Protein AF-A0A0M2PE61-F1 (afdb_monomer_lite)

Radius of gyration: 37.59 Å; chains: 1; bounding box: 84×55×97 Å

Structure (mmCIF, N/CA/C/O backbone):
data_AF-A0A0M2PE61-F1
#
_entry.id   AF-A0A0M2PE61-F1
#
loop_
_atom_site.group_PDB
_atom_site.id
_atom_site.type_symbol
_atom_site.label_atom_id
_atom_site.label_alt_id
_atom_site.label_comp_id
_atom_site.label_asym_id
_atom_site.label_entity_id
_atom_site.label_seq_id
_atom_site.pdbx_PDB_ins_code
_atom_site.Cartn_x
_atom_site.Cartn_y
_atom_site.Cartn_z
_atom_site.occupancy
_atom_site.B_iso_or_equiv
_atom_site.auth_seq_id
_atom_site.auth_comp_id
_atom_site.auth_asym_id
_atom_site.auth_atom_id
_atom_site.pdbx_PDB_model_num
ATOM 1 N N . MET A 1 1 ? 25.894 -7.696 -49.484 1.00 53.09 1 MET A N 1
ATOM 2 C CA . MET A 1 1 ? 24.430 -7.849 -49.301 1.00 53.09 1 MET A CA 1
ATOM 3 C C . MET A 1 1 ? 23.982 -7.692 -47.848 1.00 53.09 1 MET A C 1
ATOM 5 O O . MET A 1 1 ? 23.068 -6.912 -47.626 1.00 53.09 1 MET A O 1
ATOM 9 N N . GLN A 1 2 ? 24.636 -8.320 -46.862 1.00 60.94 2 GLN A N 1
ATOM 10 C CA . GLN A 1 2 ? 24.183 -8.300 -45.456 1.00 60.94 2 GLN A CA 1
ATOM 11 C C . GLN A 1 2 ? 24.098 -6.905 -44.803 1.00 60.94 2 GLN A C 1
ATOM 13 O O . GLN A 1 2 ? 23.136 -6.637 -44.098 1.00 60.94 2 GLN A O 1
ATOM 18 N N . HIS A 1 3 ? 25.015 -5.977 -45.105 1.00 62.09 3 HIS A N 1
ATOM 19 C CA . HIS A 1 3 ? 24.976 -4.620 -44.531 1.00 62.09 3 HIS A CA 1
ATOM 20 C C . HIS A 1 3 ? 23.803 -3.767 -45.053 1.00 62.09 3 HIS A C 1
ATOM 22 O O . HIS A 1 3 ? 23.249 -2.953 -44.322 1.00 62.09 3 HIS A O 1
ATOM 28 N N . LYS A 1 4 ? 23.398 -3.978 -46.317 1.00 73.69 4 LYS A N 1
ATOM 29 C CA . LYS A 1 4 ? 22.226 -3.311 -46.911 1.00 73.69 4 LYS A CA 1
ATOM 30 C C . LYS A 1 4 ? 20.923 -3.900 -46.362 1.00 73.69 4 LYS A C 1
ATOM 32 O O . LYS A 1 4 ? 19.981 -3.160 -46.124 1.00 73.69 4 LYS A O 1
ATOM 37 N N . GLN A 1 5 ? 20.893 -5.212 -46.117 1.00 73.56 5 GLN A N 1
ATOM 38 C CA . GLN A 1 5 ? 19.740 -5.882 -45.512 1.00 73.56 5 GLN A CA 1
ATOM 39 C C . GLN A 1 5 ? 19.568 -5.536 -44.028 1.00 73.56 5 GLN A C 1
ATOM 41 O O . GLN A 1 5 ? 18.452 -5.256 -43.615 1.00 73.56 5 GLN A O 1
ATOM 46 N N . ALA A 1 6 ? 20.651 -5.451 -43.250 1.00 75.75 6 ALA A N 1
ATOM 47 C CA . ALA A 1 6 ? 20.590 -5.003 -41.856 1.00 75.75 6 ALA A CA 1
ATOM 48 C C . ALA A 1 6 ? 20.096 -3.550 -41.733 1.00 75.75 6 ALA A C 1
ATOM 50 O O . ALA A 1 6 ? 19.288 -3.244 -40.863 1.00 75.75 6 ALA A O 1
ATOM 51 N N . LEU A 1 7 ? 20.522 -2.672 -42.648 1.00 80.56 7 LEU A N 1
ATOM 52 C CA . LEU A 1 7 ? 20.075 -1.278 -42.686 1.00 80.56 7 LEU A CA 1
ATOM 53 C C . LEU A 1 7 ? 18.590 -1.169 -43.068 1.00 80.56 7 LEU A C 1
ATOM 55 O O . LEU A 1 7 ? 17.857 -0.412 -42.442 1.00 80.56 7 LEU A O 1
ATOM 59 N N . LEU A 1 8 ? 18.125 -1.977 -44.027 1.00 84.81 8 LEU A N 1
ATOM 60 C CA . LEU A 1 8 ? 16.705 -2.058 -44.381 1.00 84.81 8 LEU A CA 1
ATOM 61 C C . LEU A 1 8 ? 15.842 -2.591 -43.229 1.00 84.81 8 LEU A C 1
ATOM 63 O O . LEU A 1 8 ? 14.789 -2.025 -42.960 1.00 84.81 8 LEU A O 1
ATOM 67 N N . VAL A 1 9 ? 16.289 -3.630 -42.519 1.00 85.19 9 VAL A N 1
ATOM 68 C CA . VAL A 1 9 ? 15.569 -4.175 -41.352 1.00 85.19 9 VAL A CA 1
ATOM 69 C C . VAL A 1 9 ? 15.530 -3.159 -40.207 1.00 85.19 9 VAL A C 1
ATOM 71 O O . VAL A 1 9 ? 14.482 -2.973 -39.596 1.00 85.19 9 VAL A O 1
ATOM 74 N N . SER A 1 10 ? 16.634 -2.449 -39.958 1.00 84.31 10 SER A N 1
ATOM 75 C CA . SER A 1 10 ? 16.693 -1.383 -38.952 1.00 84.31 10 SER A CA 1
ATOM 76 C C . SER A 1 10 ? 15.771 -0.210 -39.291 1.00 84.31 10 SER A C 1
ATOM 78 O O . SER A 1 10 ? 15.126 0.330 -38.397 1.00 84.31 10 SER A O 1
ATOM 80 N N . LEU A 1 11 ? 15.689 0.177 -40.567 1.00 89.12 11 LEU A N 1
ATOM 81 C CA . LEU A 1 11 ? 14.778 1.223 -41.031 1.00 89.12 11 LEU A CA 1
ATOM 82 C C . LEU A 1 11 ? 13.315 0.798 -40.842 1.00 89.12 11 LEU A C 1
ATOM 84 O O . LEU A 1 11 ? 12.499 1.580 -40.365 1.00 89.12 11 LEU A O 1
ATOM 88 N N . LEU A 1 12 ? 12.996 -0.456 -41.163 1.00 90.69 12 LEU A N 1
ATOM 89 C CA . LEU A 1 12 ? 11.645 -1.001 -41.039 1.00 90.69 12 LEU A CA 1
ATOM 90 C C . LEU A 1 12 ? 11.207 -1.083 -39.565 1.00 90.69 12 LEU A C 1
ATOM 92 O O . LEU A 1 12 ? 10.093 -0.682 -39.235 1.00 90.69 12 LEU A O 1
ATOM 96 N N . LEU A 1 13 ? 12.105 -1.493 -38.662 1.00 87.44 13 LEU A N 1
ATOM 97 C CA . LEU A 1 13 ? 11.871 -1.466 -37.212 1.00 87.44 13 LEU A CA 1
ATOM 98 C C . LEU A 1 13 ? 11.623 -0.049 -36.683 1.00 87.44 13 LEU A C 1
ATOM 100 O O . LEU A 1 13 ? 10.711 0.153 -35.886 1.00 87.44 13 LEU A O 1
ATOM 104 N N . LEU A 1 14 ? 12.390 0.939 -37.150 1.00 88.94 14 LEU A N 1
ATOM 105 C CA . LEU A 1 14 ? 12.234 2.331 -36.724 1.00 88.94 14 LEU A CA 1
ATOM 106 C C . LEU A 1 14 ? 10.892 2.924 -37.179 1.00 88.94 14 LEU A C 1
ATOM 108 O O . LEU A 1 14 ? 10.263 3.664 -36.426 1.00 88.94 14 LEU A O 1
ATOM 112 N N . ILE A 1 15 ? 10.412 2.543 -38.365 1.00 90.00 15 ILE A N 1
ATOM 113 C CA . ILE A 1 15 ? 9.089 2.939 -38.871 1.00 90.00 15 ILE A CA 1
ATOM 114 C C . ILE A 1 15 ? 7.966 2.318 -38.027 1.00 90.00 15 ILE A C 1
ATOM 116 O O . ILE A 1 15 ? 7.016 3.016 -37.678 1.00 90.00 15 ILE A O 1
ATOM 120 N N . ILE A 1 16 ? 8.079 1.039 -37.651 1.00 87.44 16 ILE A N 1
ATOM 121 C CA . ILE A 1 16 ? 7.083 0.357 -36.804 1.00 87.44 16 ILE A CA 1
ATOM 122 C C . ILE A 1 16 ? 7.022 0.991 -35.407 1.00 87.44 16 ILE A C 1
ATOM 124 O O . ILE A 1 16 ? 5.936 1.254 -34.892 1.00 87.44 16 ILE A O 1
ATOM 128 N N . ILE A 1 17 ? 8.178 1.275 -34.804 1.00 85.38 17 ILE A N 1
ATOM 129 C CA . ILE A 1 17 ? 8.256 1.929 -33.491 1.00 85.38 17 ILE A CA 1
ATOM 130 C C . ILE A 1 17 ? 7.690 3.353 -33.569 1.00 85.38 17 ILE A C 1
ATOM 132 O O . ILE A 1 17 ? 6.911 3.749 -32.704 1.00 85.38 17 ILE A O 1
ATOM 136 N N . GLY A 1 18 ? 8.016 4.100 -34.628 1.00 85.81 18 GLY A N 1
ATOM 137 C CA . GLY A 1 18 ? 7.452 5.427 -34.873 1.00 85.81 18 GLY A CA 1
ATOM 138 C C . GLY A 1 18 ? 5.929 5.400 -35.024 1.00 85.81 18 GLY A C 1
ATOM 139 O O . GLY A 1 18 ? 5.245 6.239 -34.447 1.00 85.81 18 GLY A O 1
ATOM 140 N N . TYR A 1 19 ? 5.384 4.403 -35.726 1.00 84.12 19 TYR A N 1
ATOM 141 C CA . TYR A 1 19 ? 3.937 4.229 -35.873 1.00 84.12 19 TYR A CA 1
ATOM 142 C C . TYR A 1 19 ? 3.246 3.954 -34.531 1.00 84.12 19 TYR A C 1
ATOM 144 O O . TYR A 1 19 ? 2.229 4.574 -34.228 1.00 84.12 19 TYR A O 1
ATOM 152 N N . HIS A 1 20 ? 3.821 3.089 -33.689 1.00 77.38 20 HIS A N 1
ATOM 153 C CA . HIS A 1 20 ? 3.281 2.831 -32.351 1.00 77.38 20 HIS A CA 1
ATOM 154 C C . HIS A 1 20 ? 3.343 4.052 -31.430 1.00 77.38 20 HIS A C 1
ATOM 156 O O . HIS A 1 20 ? 2.430 4.244 -30.632 1.00 77.38 20 HIS A O 1
ATOM 162 N N . LEU A 1 21 ? 4.372 4.893 -31.560 1.00 74.50 21 LEU A N 1
ATOM 163 C CA . LEU A 1 21 ? 4.496 6.115 -30.766 1.00 74.50 21 LEU A CA 1
ATOM 164 C C . LEU A 1 21 ? 3.513 7.212 -31.212 1.00 74.50 21 LEU A C 1
ATOM 166 O O . LEU A 1 21 ? 3.057 7.991 -30.383 1.00 74.50 21 LEU A O 1
ATOM 170 N N . LEU A 1 22 ? 3.148 7.256 -32.499 1.00 73.06 22 LEU A N 1
ATOM 171 C CA . LEU A 1 22 ? 2.110 8.164 -33.006 1.00 73.06 22 LEU A CA 1
ATOM 172 C C . LEU A 1 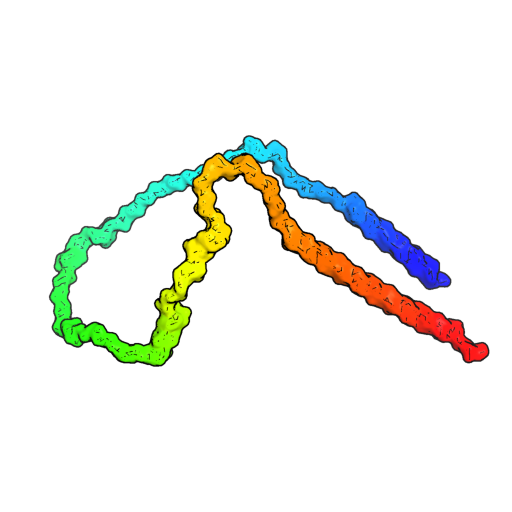22 ? 0.680 7.672 -32.726 1.00 7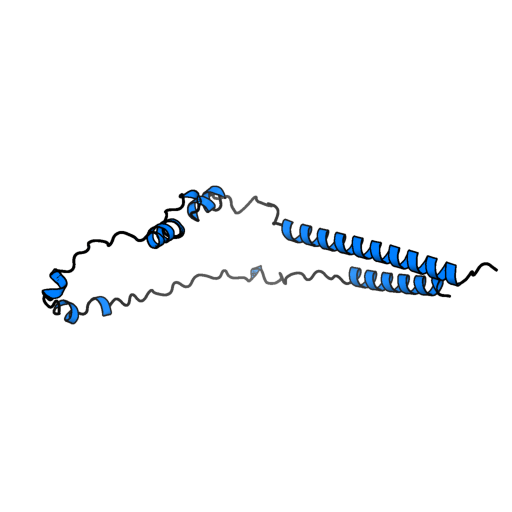3.06 22 LEU A C 1
ATOM 174 O O . LEU A 1 22 ? -0.243 8.479 -32.721 1.00 73.06 22 LEU A O 1
ATOM 178 N N . ALA A 1 23 ? 0.481 6.372 -32.496 1.00 69.38 23 ALA A N 1
ATOM 179 C CA . ALA A 1 23 ? -0.835 5.770 -32.263 1.00 69.38 23 ALA A CA 1
ATOM 180 C C . ALA A 1 23 ? -1.289 5.794 -30.789 1.00 69.38 23 ALA A C 1
ATOM 182 O O . ALA A 1 23 ? -2.294 5.166 -30.444 1.00 69.38 23 ALA A O 1
ATOM 183 N N . VAL A 1 24 ? -0.568 6.494 -29.908 1.00 68.00 24 VAL A N 1
ATOM 184 C CA . VAL A 1 24 ? -0.950 6.631 -28.499 1.00 68.00 24 VAL A CA 1
ATOM 185 C C . VAL A 1 24 ? -2.069 7.667 -28.391 1.00 68.00 24 VAL A C 1
ATOM 187 O O . VAL A 1 24 ? -1.828 8.849 -28.164 1.00 68.00 24 VAL A O 1
ATOM 190 N N . ASN A 1 25 ? -3.311 7.228 -28.586 1.00 74.44 25 ASN A N 1
ATOM 191 C CA . ASN A 1 25 ? -4.470 8.061 -28.290 1.00 74.44 25 ASN A CA 1
ATOM 192 C C . ASN A 1 25 ? -4.669 8.095 -26.768 1.00 74.44 25 ASN A C 1
ATOM 194 O O . ASN A 1 25 ? -4.859 7.029 -26.172 1.00 74.44 25 ASN A O 1
ATOM 198 N N . PRO A 1 26 ? -4.632 9.272 -26.120 1.00 71.56 26 PRO A N 1
ATOM 199 C CA . PRO A 1 26 ? -4.976 9.369 -24.711 1.00 71.56 26 PRO A CA 1
ATOM 200 C C . PRO A 1 26 ? -6.438 8.945 -24.530 1.00 71.56 26 PRO A C 1
ATOM 202 O O . PRO A 1 26 ? -7.352 9.527 -25.113 1.00 71.56 26 PRO A O 1
ATOM 205 N N . VAL A 1 27 ? -6.661 7.893 -23.743 1.00 71.44 27 VAL A N 1
ATOM 206 C CA . VAL A 1 27 ? -8.007 7.507 -23.316 1.00 71.44 27 VAL A CA 1
ATOM 207 C C . VAL A 1 27 ? -8.380 8.439 -22.176 1.00 71.44 27 VAL A C 1
ATOM 209 O O . VAL A 1 27 ? -7.891 8.298 -21.058 1.00 71.44 27 VAL A O 1
ATOM 212 N N . HIS A 1 28 ? -9.204 9.433 -22.481 1.00 75.25 28 HIS A N 1
ATOM 213 C CA . HIS A 1 28 ? -9.781 10.298 -21.466 1.00 75.25 28 HIS A CA 1
ATOM 214 C C . HIS A 1 28 ? -10.929 9.561 -20.772 1.00 75.25 28 HIS A C 1
ATOM 216 O O . HIS A 1 28 ? -11.685 8.832 -21.416 1.00 75.25 28 HIS A O 1
ATOM 222 N N . ALA A 1 29 ? -11.050 9.741 -19.456 1.00 69.38 29 ALA A N 1
ATOM 223 C CA . ALA A 1 29 ? -12.251 9.326 -18.746 1.00 69.38 29 ALA A CA 1
ATOM 224 C C . ALA A 1 29 ? -13.466 10.028 -19.372 1.00 69.38 29 ALA A C 1
ATOM 226 O O . ALA A 1 29 ? -13.370 11.191 -19.768 1.00 69.38 29 ALA A O 1
ATOM 227 N N . ASP A 1 30 ? -14.592 9.324 -19.477 1.00 72.25 30 ASP A N 1
ATOM 228 C CA . ASP A 1 30 ? -15.834 9.922 -19.955 1.00 72.25 30 ASP A CA 1
ATOM 229 C C . ASP A 1 30 ? -16.330 10.935 -18.916 1.00 72.25 30 ASP A C 1
ATOM 231 O O . ASP A 1 30 ? -16.918 10.579 -17.895 1.00 72.25 30 ASP A O 1
ATOM 235 N N . THR A 1 31 ? -16.020 12.210 -19.150 1.00 70.38 31 THR A N 1
ATOM 236 C CA . THR A 1 31 ? -16.375 13.315 -18.258 1.00 70.38 31 THR A CA 1
ATOM 237 C C . THR A 1 31 ? -17.759 13.888 -18.550 1.00 70.38 31 THR A C 1
ATOM 239 O O . THR A 1 31 ? -18.201 14.795 -17.847 1.00 70.38 31 THR A O 1
ATOM 242 N N . THR A 1 32 ? -18.475 13.365 -19.555 1.00 72.56 32 THR A N 1
ATOM 243 C CA . THR A 1 32 ? -19.728 13.968 -20.036 1.00 72.56 32 THR A CA 1
ATOM 244 C C . THR A 1 32 ? -20.869 13.938 -19.020 1.00 72.56 32 THR A C 1
ATOM 246 O O . THR A 1 32 ? -21.830 14.681 -19.184 1.00 72.56 32 THR A O 1
ATOM 249 N N . LYS A 1 33 ? -20.763 13.126 -17.959 1.00 72.50 33 LYS A N 1
ATOM 250 C CA . LYS A 1 33 ? -21.809 12.951 -16.935 1.00 72.50 33 LYS A CA 1
ATOM 251 C C . LYS A 1 33 ? -21.346 13.215 -15.505 1.00 72.50 33 LYS A C 1
ATOM 253 O O . LYS A 1 33 ? -22.017 12.805 -14.564 1.00 72.50 33 LYS A O 1
ATOM 258 N N . ILE A 1 34 ? -20.207 13.888 -15.317 1.00 73.25 34 ILE A N 1
ATOM 259 C CA . ILE A 1 34 ? -19.704 14.206 -13.968 1.00 73.25 34 ILE A CA 1
ATOM 260 C C . ILE A 1 34 ? -20.700 15.095 -13.208 1.00 73.25 34 ILE A C 1
ATOM 262 O O . ILE A 1 34 ? -20.884 14.918 -12.008 1.00 73.25 34 ILE A O 1
ATOM 266 N N . GLU A 1 35 ? -21.395 15.992 -13.913 1.00 76.06 35 GLU A N 1
ATOM 267 C CA . GLU A 1 35 ? -22.413 16.884 -13.338 1.00 76.06 35 GLU A CA 1
ATOM 268 C C . GLU A 1 35 ? -23.707 16.155 -12.925 1.00 76.06 35 GLU A C 1
ATOM 270 O O . GLU A 1 35 ? -24.497 16.697 -12.155 1.00 76.06 35 GLU A O 1
ATOM 275 N N . GLU A 1 36 ? -23.923 14.922 -13.397 1.00 77.19 36 GLU A N 1
ATOM 276 C CA . GLU A 1 36 ? -25.097 14.095 -13.072 1.00 77.19 36 GLU A CA 1
ATOM 277 C C . GLU A 1 36 ? -24.842 13.139 -11.891 1.00 77.19 36 GLU A C 1
ATOM 279 O O . GLU A 1 36 ? -25.743 12.404 -11.475 1.00 77.19 36 GLU A O 1
ATOM 284 N N . LEU A 1 37 ? -23.620 13.113 -11.344 1.00 75.69 37 LEU A N 1
ATOM 285 C CA . LEU A 1 37 ? -23.271 12.244 -10.223 1.00 75.69 37 LEU A CA 1
ATOM 286 C C . LEU A 1 37 ? -23.914 12.761 -8.931 1.00 75.69 37 LEU A C 1
ATOM 288 O O . LEU A 1 37 ? -23.533 13.799 -8.394 1.00 75.69 37 LEU A O 1
ATOM 292 N N . VAL A 1 38 ? -24.873 12.004 -8.401 1.00 80.50 38 VAL A N 1
ATOM 293 C CA . VAL A 1 38 ? -25.452 12.260 -7.078 1.00 80.50 38 VAL A CA 1
ATOM 294 C C . VAL A 1 38 ? -24.570 11.587 -6.017 1.00 80.50 38 VAL A C 1
ATOM 296 O O . VAL A 1 38 ? -24.209 10.419 -6.195 1.00 80.50 38 VAL A O 1
ATOM 299 N N . PRO A 1 39 ? -24.206 12.282 -4.920 1.00 80.56 39 PRO A N 1
ATOM 300 C CA . PRO A 1 39 ? -23.488 11.675 -3.806 1.00 80.56 39 PRO A CA 1
ATOM 301 C C . PRO A 1 39 ? -24.193 10.415 -3.296 1.00 80.56 39 PRO A C 1
ATOM 303 O O . PRO A 1 39 ? -25.419 10.352 -3.224 1.00 80.56 39 PRO A O 1
ATOM 306 N N . ASN A 1 40 ? -23.413 9.398 -2.931 1.00 80.38 40 ASN A N 1
ATOM 307 C CA . ASN A 1 40 ? -23.961 8.205 -2.300 1.00 80.38 40 ASN A CA 1
ATOM 308 C C . ASN A 1 40 ? -24.345 8.528 -0.849 1.00 80.38 40 ASN A C 1
ATOM 310 O O . ASN A 1 40 ? -23.490 8.493 0.039 1.00 80.38 40 ASN A O 1
ATOM 314 N N . ASP A 1 41 ? -25.615 8.856 -0.620 1.00 81.56 41 ASP A N 1
ATOM 315 C CA . ASP A 1 41 ? -26.132 9.136 0.716 1.00 81.56 41 ASP A CA 1
ATOM 316 C C . ASP A 1 41 ? -26.226 7.856 1.553 1.00 81.56 41 ASP A C 1
ATOM 318 O O . ASP A 1 41 ? -26.747 6.820 1.129 1.00 81.56 41 ASP A O 1
ATOM 322 N N . TYR A 1 42 ? -25.724 7.933 2.785 1.00 78.81 42 TYR A N 1
ATOM 323 C CA . TYR A 1 42 ? -25.818 6.838 3.741 1.00 78.81 42 TYR A CA 1
ATOM 324 C C . TYR A 1 42 ? -27.281 6.594 4.131 1.00 78.81 42 TYR A C 1
ATOM 326 O O . TYR A 1 42 ? -27.944 7.463 4.696 1.00 78.81 42 TYR A O 1
ATOM 334 N N . GLN A 1 43 ? -27.776 5.383 3.875 1.00 77.00 43 GLN A N 1
ATOM 335 C CA . GLN A 1 43 ? -29.075 4.941 4.371 1.00 77.00 43 GLN A CA 1
ATOM 336 C C . GLN A 1 43 ? -28.912 4.370 5.781 1.00 77.00 43 GLN A C 1
ATOM 338 O O . GLN A 1 43 ? -28.413 3.257 5.965 1.00 77.00 43 GLN A O 1
ATOM 343 N N . GLU A 1 44 ? -29.332 5.140 6.786 1.00 77.31 44 GLU A N 1
ATOM 344 C CA . GLU A 1 44 ? -29.352 4.684 8.174 1.00 77.31 44 GLU A CA 1
ATOM 345 C C . GLU A 1 44 ? -30.390 3.564 8.336 1.00 77.31 44 GLU A C 1
ATOM 347 O O . GLU A 1 44 ? -31.603 3.780 8.346 1.00 77.31 44 GLU A O 1
ATOM 352 N N . ASN A 1 45 ? -29.904 2.328 8.440 1.00 78.31 45 ASN A N 1
ATOM 353 C CA . ASN A 1 45 ? -30.749 1.180 8.736 1.00 78.31 45 ASN A CA 1
ATOM 354 C C . ASN A 1 45 ? -31.144 1.210 10.215 1.00 78.31 45 ASN A C 1
ATOM 356 O O . ASN A 1 45 ? -30.283 1.298 11.090 1.00 78.31 45 ASN A O 1
ATOM 360 N N . GLN A 1 46 ? -32.439 1.072 10.511 1.00 77.88 46 GLN A N 1
ATOM 361 C CA . GLN A 1 46 ? -32.909 1.034 11.895 1.00 77.88 46 GLN A CA 1
ATOM 362 C C . GLN A 1 46 ? -32.286 -0.152 12.643 1.00 77.88 46 GLN A C 1
ATOM 364 O O . GLN A 1 46 ? -32.523 -1.319 12.316 1.00 77.88 46 GLN A O 1
ATOM 369 N N . PHE A 1 47 ? -31.495 0.154 13.671 1.00 74.75 47 PHE A N 1
ATOM 370 C CA . PHE A 1 47 ? -30.884 -0.843 14.539 1.00 74.75 47 PHE A CA 1
ATOM 371 C C . PHE A 1 47 ? -31.967 -1.613 15.310 1.00 74.75 47 PHE A C 1
ATOM 373 O O . PHE A 1 47 ? -32.574 -1.101 16.252 1.00 74.75 47 PHE A O 1
ATOM 380 N N . LYS A 1 48 ? -32.213 -2.873 14.932 1.00 72.81 48 LYS A N 1
ATOM 381 C CA . LYS A 1 48 ? -33.073 -3.779 15.704 1.00 72.81 48 LYS A CA 1
ATOM 382 C C . LYS A 1 48 ? -32.295 -4.319 16.902 1.00 72.81 48 LYS A C 1
ATOM 384 O O . LYS A 1 48 ? -31.545 -5.286 16.788 1.00 72.81 48 LYS A O 1
ATOM 389 N N . LYS A 1 49 ? -32.494 -3.697 18.063 1.00 68.62 49 LYS A N 1
ATOM 390 C CA . LYS A 1 49 ? -31.931 -4.144 19.342 1.00 68.62 49 LYS A CA 1
ATOM 391 C C . LYS A 1 49 ? -32.621 -5.435 19.806 1.00 68.62 49 LYS A C 1
ATOM 393 O O . LYS A 1 49 ? -33.616 -5.381 20.522 1.00 68.62 49 LYS A O 1
ATOM 398 N N . ASN A 1 50 ? -32.115 -6.596 19.392 1.00 64.44 50 ASN A N 1
ATOM 399 C CA . ASN A 1 50 ? -32.636 -7.896 19.826 1.00 64.44 50 ASN A CA 1
ATOM 400 C C . ASN A 1 50 ? -32.091 -8.279 21.217 1.00 64.44 50 ASN A C 1
ATOM 402 O O . ASN A 1 50 ? -31.218 -9.131 21.353 1.00 64.44 50 ASN A O 1
ATOM 406 N N . ASN A 1 51 ? -32.595 -7.603 22.252 1.00 69.06 51 ASN A N 1
ATOM 407 C CA . ASN A 1 51 ? -32.260 -7.863 23.659 1.00 69.06 51 ASN A CA 1
ATOM 408 C C . ASN A 1 51 ? -33.245 -8.828 24.347 1.00 69.06 51 ASN A C 1
ATOM 410 O O . ASN A 1 51 ? -33.208 -8.976 25.571 1.00 69.06 51 ASN A O 1
ATOM 414 N N . GLU A 1 52 ? -34.136 -9.455 23.582 1.00 63.88 52 GLU A N 1
ATOM 415 C CA . GLU A 1 52 ? -35.232 -10.283 24.096 1.00 63.88 52 GLU A CA 1
ATOM 416 C C . GLU A 1 52 ? -34.709 -11.538 24.819 1.00 63.88 52 GLU A C 1
ATOM 418 O O . GLU A 1 52 ? -35.247 -11.936 25.846 1.00 63.88 52 GLU A O 1
ATOM 423 N N . LEU A 1 53 ? -33.558 -12.066 24.387 1.00 61.19 53 LEU A N 1
ATOM 424 C CA . LEU A 1 53 ? -32.858 -13.186 25.034 1.00 61.19 53 LEU A CA 1
ATOM 425 C C . LEU A 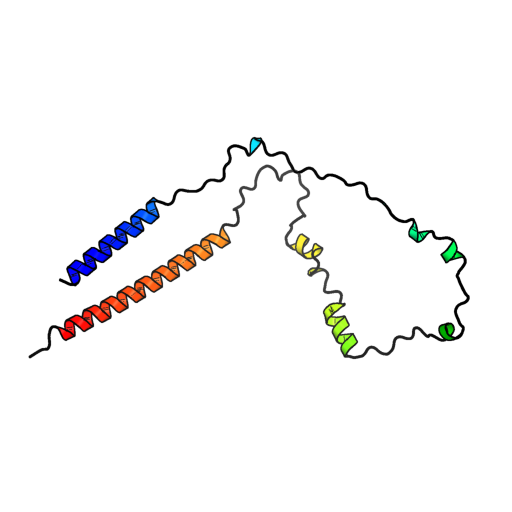1 53 ? -32.143 -12.825 26.349 1.00 61.19 53 LEU A C 1
ATOM 427 O O . LEU A 1 53 ? -31.725 -13.720 27.077 1.00 61.19 53 LEU A O 1
ATOM 431 N N . LEU A 1 54 ? -31.963 -11.537 26.661 1.00 65.56 54 LEU A N 1
ATOM 432 C CA . LEU A 1 54 ? -31.226 -11.104 27.860 1.00 65.56 54 LEU A CA 1
ATOM 433 C C . LEU A 1 54 ? -32.110 -11.000 29.113 1.00 65.56 54 LEU A C 1
ATOM 435 O O . LEU A 1 54 ? -31.584 -10.798 30.203 1.00 65.56 54 LEU A O 1
ATOM 439 N N . HIS A 1 55 ? -33.433 -11.115 28.963 1.00 60.28 55 HIS A N 1
ATOM 440 C CA . HIS A 1 55 ? -34.415 -10.879 30.030 1.00 60.28 55 HIS A CA 1
ATOM 441 C C . HIS A 1 55 ? -35.291 -12.107 30.302 1.00 60.28 55 HIS A C 1
ATOM 443 O O . HIS A 1 55 ? -36.409 -11.974 30.794 1.00 60.28 55 HIS A O 1
ATOM 449 N N . ASP A 1 56 ? -34.803 -13.306 29.980 1.00 58.84 56 ASP A N 1
ATOM 450 C CA . ASP A 1 56 ? -35.521 -14.538 30.288 1.00 58.84 56 ASP A CA 1
ATOM 451 C C . ASP A 1 56 ? -35.559 -14.755 31.814 1.00 58.84 56 ASP A C 1
ATOM 453 O O . ASP A 1 56 ? -34.599 -15.233 32.424 1.00 58.84 56 ASP A O 1
ATOM 457 N N . GLU A 1 57 ? -36.678 -14.383 32.448 1.00 59.84 57 GLU A N 1
ATOM 458 C CA . GLU A 1 57 ? -36.915 -14.568 33.887 1.00 59.84 57 GLU A CA 1
ATOM 459 C C . GLU A 1 57 ? -36.785 -16.037 34.331 1.00 59.84 57 GLU A C 1
ATOM 461 O O . GLU A 1 57 ? -36.535 -16.311 35.513 1.00 59.84 57 GLU A O 1
ATOM 466 N N . SER A 1 58 ? -36.893 -16.994 33.398 1.00 60.31 58 SER A N 1
ATOM 467 C CA . SER A 1 58 ? -36.676 -18.415 33.677 1.00 60.31 58 SER A CA 1
ATOM 468 C C . SER A 1 58 ? -35.212 -18.742 34.000 1.00 60.31 58 SER A C 1
ATOM 470 O O . SER A 1 58 ? -34.948 -19.695 34.738 1.00 60.31 58 SER A O 1
ATOM 472 N N . LEU A 1 59 ? -34.259 -17.930 33.524 1.00 56.31 59 LEU A N 1
ATOM 473 C CA . LEU A 1 59 ? -32.837 -18.035 33.863 1.00 56.31 59 LEU A CA 1
ATOM 474 C C . LEU A 1 59 ? -32.531 -17.382 35.217 1.00 56.31 59 LEU A C 1
ATOM 476 O O . LEU A 1 59 ? -31.681 -17.873 35.962 1.00 56.31 59 LEU A O 1
ATOM 480 N N . THR A 1 60 ? -33.260 -16.324 35.581 1.00 56.19 60 THR A N 1
ATOM 481 C CA . THR A 1 60 ? -33.077 -15.588 36.843 1.00 56.19 60 THR A CA 1
ATOM 482 C C . THR A 1 60 ? -33.487 -16.420 38.063 1.00 56.19 60 THR A C 1
ATOM 484 O O . THR A 1 60 ? -32.810 -16.384 39.090 1.00 56.19 60 THR A O 1
ATOM 487 N N . ASN A 1 61 ? -34.538 -17.241 37.941 1.00 56.34 61 ASN A N 1
ATOM 488 C CA . ASN A 1 61 ? -34.995 -18.162 38.996 1.00 56.34 61 ASN A CA 1
ATOM 489 C C . ASN A 1 61 ? -34.159 -19.451 39.118 1.00 56.34 61 ASN A C 1
ATOM 491 O O . ASN A 1 61 ? -34.382 -20.254 40.023 1.00 56.34 61 ASN A O 1
ATOM 495 N N . LYS A 1 62 ? -33.178 -19.661 38.232 1.00 55.94 62 LYS A N 1
ATOM 496 C CA . LYS A 1 62 ? -32.354 -20.877 38.168 1.00 55.94 62 LYS A CA 1
ATOM 497 C C . LYS A 1 62 ? -30.946 -20.691 38.734 1.00 55.94 62 LYS A C 1
ATOM 499 O O . LYS A 1 62 ? -30.035 -21.444 38.390 1.00 55.94 62 LYS A O 1
ATOM 504 N N . ARG A 1 63 ? -30.755 -19.713 39.626 1.00 60.31 63 ARG A N 1
ATOM 505 C CA . ARG A 1 63 ? -29.536 -19.584 40.441 1.00 60.31 63 ARG A CA 1
ATOM 506 C C . ARG A 1 63 ? -29.498 -20.722 41.470 1.00 60.31 63 ARG A C 1
ATOM 508 O O . ARG A 1 63 ? -29.808 -20.543 42.641 1.00 60.31 63 ARG A O 1
ATOM 515 N N . SER A 1 64 ? -29.168 -21.925 41.004 1.00 64.69 64 SER A N 1
ATOM 516 C CA . SER A 1 6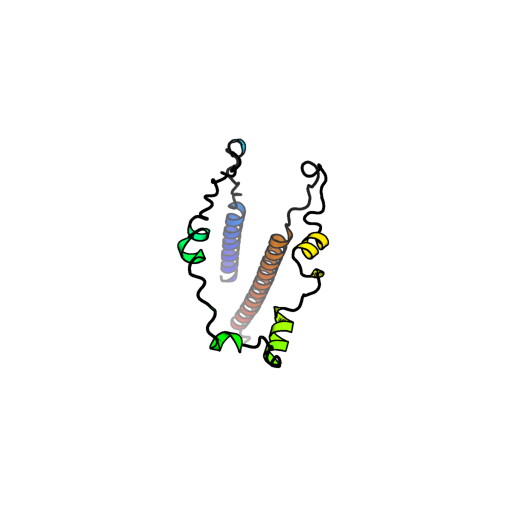4 ? -28.799 -23.038 41.876 1.00 64.69 64 SER A CA 1
ATOM 517 C C . SER A 1 64 ? -27.624 -22.608 42.748 1.00 64.69 64 SER A C 1
ATOM 519 O O . SER A 1 64 ? -26.719 -21.918 42.273 1.00 64.69 64 SER A O 1
ATOM 521 N N . ASN A 1 65 ? -27.635 -23.030 44.014 1.00 69.62 65 ASN A N 1
ATOM 522 C CA . ASN A 1 65 ? -26.482 -22.888 44.894 1.00 69.62 65 ASN A CA 1
ATOM 523 C C . ASN A 1 65 ? -25.238 -23.454 44.199 1.00 69.62 65 ASN A C 1
ATOM 525 O O . ASN A 1 65 ? -25.296 -24.519 43.579 1.00 69.62 65 ASN A O 1
ATOM 529 N N . ILE A 1 66 ? -24.139 -22.704 44.284 1.00 71.69 66 ILE A N 1
ATOM 530 C CA . ILE A 1 66 ? -22.840 -23.116 43.753 1.00 71.69 66 ILE A CA 1
ATOM 531 C C . ILE A 1 66 ? -22.448 -24.419 44.472 1.00 71.69 66 ILE A C 1
ATOM 533 O O . ILE A 1 66 ? -22.452 -24.417 45.709 1.00 71.69 66 ILE A O 1
ATOM 537 N N . PRO A 1 67 ? -22.146 -25.513 43.746 1.00 77.75 67 PRO A N 1
ATOM 538 C CA . PRO A 1 67 ? -21.719 -26.768 44.359 1.00 77.75 67 PRO A CA 1
ATOM 539 C C . PRO A 1 67 ? -20.497 -26.537 45.256 1.00 77.75 67 PRO A C 1
ATOM 541 O O . PRO A 1 67 ? -19.619 -25.749 44.905 1.00 77.75 67 PRO A O 1
ATOM 544 N N . GLU A 1 68 ? -20.432 -27.207 46.411 1.00 74.25 68 GLU A N 1
ATOM 545 C CA . GLU A 1 68 ? -19.338 -27.021 47.384 1.00 74.25 68 GLU A CA 1
ATOM 546 C C . GLU A 1 68 ? -17.955 -27.288 46.755 1.00 74.25 68 GLU A C 1
ATOM 548 O O . GLU A 1 68 ? -16.992 -26.595 47.062 1.00 74.25 68 GLU A O 1
ATOM 553 N N . GLU A 1 69 ? -17.885 -28.198 45.779 1.00 70.12 69 GLU A N 1
ATOM 554 C CA . GLU A 1 69 ? -16.693 -28.519 44.975 1.00 70.12 69 GLU A CA 1
ATOM 555 C C . GLU A 1 69 ? -16.099 -27.308 44.235 1.00 70.12 69 GLU A C 1
ATOM 557 O O . GLU A 1 69 ? -14.897 -27.256 43.992 1.00 70.12 69 GLU A O 1
ATOM 562 N N . VAL A 1 70 ? -16.931 -26.325 43.868 1.00 67.31 70 VAL A N 1
ATOM 563 C CA . VAL A 1 70 ? -16.503 -25.122 43.133 1.00 67.31 70 VAL A CA 1
ATOM 564 C C . VAL A 1 70 ? -16.127 -23.981 44.080 1.00 67.31 70 VAL A C 1
ATOM 566 O O . VAL A 1 70 ? -15.532 -22.999 43.648 1.00 67.31 70 VAL A O 1
ATOM 569 N N . LYS A 1 71 ? -16.472 -24.082 45.371 1.00 71.19 71 LYS A N 1
ATOM 570 C CA . LYS A 1 71 ? -16.102 -23.078 46.381 1.00 71.19 71 LYS A CA 1
ATOM 571 C C . LYS A 1 71 ? -14.640 -23.194 46.812 1.00 71.19 71 LYS A C 1
ATOM 573 O O . LYS A 1 71 ? -14.067 -22.189 47.215 1.00 71.19 71 LYS A O 1
ATOM 578 N N . ASP A 1 72 ? -14.055 -24.382 46.669 1.00 72.19 72 ASP A N 1
ATOM 579 C CA . ASP A 1 72 ? -12.630 -24.646 46.905 1.00 72.19 72 ASP A CA 1
ATOM 580 C C . ASP A 1 72 ? -11.737 -24.277 45.704 1.00 72.19 72 ASP A C 1
ATOM 582 O O . ASP A 1 72 ? -10.513 -24.391 45.794 1.00 72.19 72 ASP A O 1
ATOM 586 N N . LEU A 1 73 ? -12.302 -23.801 44.580 1.00 71.56 73 LEU A N 1
ATOM 587 C CA . LEU A 1 73 ? -11.485 -23.218 43.514 1.00 71.56 73 LEU A CA 1
ATOM 588 C C . LEU A 1 73 ? -10.831 -21.929 44.022 1.00 71.56 73 LEU A C 1
ATOM 590 O O . LEU A 1 73 ? -11.483 -20.895 44.180 1.00 71.56 73 LEU A O 1
ATOM 594 N N . THR A 1 74 ? -9.518 -21.971 44.221 1.00 73.75 74 THR A N 1
ATOM 595 C CA . THR A 1 74 ? -8.726 -20.769 44.461 1.00 73.75 74 THR A CA 1
ATOM 596 C C . THR A 1 74 ? -8.360 -20.134 43.118 1.00 73.75 74 THR A C 1
ATOM 598 O O . THR A 1 74 ? -7.961 -20.807 42.169 1.00 73.75 74 THR A O 1
ATOM 601 N N . PHE A 1 75 ? -8.487 -18.810 43.014 1.00 74.62 75 PHE A N 1
ATOM 602 C CA . PHE A 1 75 ? -8.011 -18.045 41.852 1.00 74.62 75 PHE A CA 1
ATOM 603 C C . PHE A 1 75 ? -6.518 -17.703 41.979 1.00 74.62 75 PHE A C 1
ATOM 605 O O . PHE A 1 75 ? -6.058 -16.677 41.470 1.00 74.62 75 PHE A O 1
ATOM 612 N N . GLU A 1 76 ? -5.754 -18.534 42.693 1.00 70.44 76 GLU A N 1
ATOM 613 C CA . GLU A 1 76 ? -4.308 -18.388 42.762 1.00 70.44 76 GLU A CA 1
ATOM 614 C C . GLU A 1 76 ? -3.742 -18.672 41.369 1.00 70.44 76 GLU A C 1
ATOM 616 O O . GLU A 1 76 ? -3.805 -19.785 40.850 1.00 70.44 76 GLU A O 1
ATOM 621 N N . ARG A 1 77 ? -3.202 -17.633 40.733 1.00 64.88 77 ARG A N 1
ATOM 622 C CA . ARG A 1 77 ? -2.523 -17.768 39.448 1.00 64.88 77 ARG A CA 1
ATOM 623 C C . ARG A 1 77 ? -1.291 -18.655 39.648 1.00 64.88 77 ARG A C 1
ATOM 625 O O . ARG A 1 77 ? -0.397 -18.283 40.410 1.00 64.88 77 ARG A O 1
ATOM 632 N N . GLU A 1 78 ? -1.220 -19.790 38.949 1.00 71.00 78 GLU A N 1
ATOM 633 C CA . GLU A 1 78 ? 0.026 -20.555 38.843 1.00 71.00 78 GLU A CA 1
ATOM 634 C C . GLU A 1 78 ? 1.162 -19.626 38.398 1.00 71.00 78 GLU A C 1
ATOM 636 O O . GLU A 1 78 ? 0.961 -18.712 37.592 1.00 71.00 78 GLU A O 1
ATOM 641 N N . LYS A 1 79 ? 2.365 -19.825 38.950 1.00 71.81 79 LYS A N 1
ATOM 642 C CA . LYS A 1 79 ? 3.534 -19.026 38.570 1.00 71.81 79 LYS A CA 1
ATOM 643 C C . LYS A 1 79 ? 3.692 -19.090 37.052 1.00 71.81 79 LYS A C 1
ATOM 645 O O . LYS A 1 79 ? 3.910 -20.168 36.510 1.00 71.81 79 LYS A O 1
ATOM 650 N N . GLN A 1 80 ? 3.572 -17.929 36.408 1.00 71.12 80 GLN A N 1
ATOM 651 C CA . GLN A 1 80 ? 3.703 -17.776 34.963 1.00 71.12 80 GLN A CA 1
ATOM 652 C C . GLN A 1 80 ? 4.958 -18.508 34.479 1.00 71.12 80 GLN A C 1
ATOM 654 O O . GLN A 1 80 ? 6.055 -18.276 34.998 1.00 71.12 80 GLN A O 1
ATOM 659 N N . SER A 1 81 ? 4.793 -19.397 33.500 1.00 77.25 81 SER A N 1
ATOM 660 C CA . SER A 1 81 ? 5.933 -20.038 32.855 1.00 77.25 81 SER A CA 1
ATOM 661 C C . SER A 1 81 ? 6.763 -18.987 32.106 1.00 77.25 81 SER A C 1
ATOM 663 O O . SER A 1 81 ? 6.258 -17.915 31.761 1.00 77.25 81 SER A O 1
ATOM 665 N N . GLN A 1 82 ? 8.043 -19.267 31.834 1.00 78.81 82 GLN A N 1
ATOM 666 C CA . GLN A 1 82 ? 8.855 -18.348 31.023 1.00 78.81 82 GLN A CA 1
ATOM 667 C C . GLN A 1 82 ? 8.217 -18.075 29.654 1.00 78.81 82 GLN A C 1
ATOM 669 O O . GLN A 1 82 ? 8.257 -16.941 29.180 1.00 78.81 82 GLN A O 1
ATOM 674 N N . ASP A 1 83 ? 7.565 -19.075 29.067 1.00 81.12 83 ASP A N 1
ATOM 675 C CA . ASP A 1 83 ? 6.897 -18.948 27.774 1.00 81.12 83 ASP A CA 1
ATOM 676 C C . ASP A 1 83 ? 5.698 -17.991 27.849 1.00 81.12 83 ASP A C 1
ATOM 678 O O . ASP A 1 83 ? 5.503 -17.162 26.957 1.00 81.12 83 ASP A O 1
ATOM 682 N N . ASP A 1 84 ? 4.939 -18.023 28.949 1.00 79.50 84 ASP A N 1
ATOM 683 C CA . ASP A 1 84 ? 3.837 -17.085 29.188 1.00 79.50 84 ASP A CA 1
ATOM 684 C C . ASP A 1 84 ? 4.337 -15.654 29.405 1.00 79.50 84 ASP A C 1
ATOM 686 O O . ASP A 1 84 ? 3.692 -14.693 28.976 1.00 79.50 84 ASP A O 1
ATOM 690 N N . ILE A 1 85 ? 5.500 -15.496 30.043 1.00 80.31 85 ILE A N 1
ATOM 691 C CA . ILE A 1 85 ? 6.149 -14.193 30.224 1.00 80.31 85 ILE A CA 1
ATOM 692 C C . ILE A 1 85 ? 6.581 -13.642 28.864 1.00 80.31 85 ILE A C 1
ATOM 694 O O . ILE A 1 85 ? 6.229 -12.511 28.532 1.00 80.31 85 ILE A O 1
ATOM 698 N N . VAL A 1 86 ? 7.262 -14.441 28.040 1.00 82.69 86 VAL A N 1
ATOM 699 C CA . VAL A 1 86 ? 7.697 -14.033 26.694 1.00 82.69 86 VAL A CA 1
ATOM 700 C C . VAL A 1 86 ? 6.498 -13.688 25.814 1.00 82.69 86 VAL A C 1
ATOM 702 O O . VAL A 1 86 ? 6.482 -12.638 25.175 1.00 82.69 86 VAL A O 1
ATOM 705 N N . LYS A 1 87 ? 5.448 -14.514 25.823 1.00 81.12 87 LYS A N 1
ATOM 706 C CA . LYS A 1 87 ? 4.227 -14.262 25.052 1.00 81.12 87 LYS A CA 1
ATOM 707 C C . LYS A 1 87 ? 3.536 -12.974 25.496 1.00 81.12 87 LYS A C 1
ATOM 709 O O . LYS A 1 87 ? 3.130 -12.177 24.653 1.00 81.12 87 LYS A O 1
ATOM 714 N N . SER A 1 88 ? 3.439 -12.736 26.803 1.00 79.44 88 SER A N 1
ATOM 715 C CA . SER A 1 88 ? 2.872 -11.488 27.318 1.00 79.44 88 SER A CA 1
ATOM 716 C C . SER A 1 88 ? 3.732 -10.272 26.961 1.00 79.44 88 SER A C 1
ATOM 718 O O . SER A 1 88 ? 3.193 -9.254 26.554 1.00 79.44 88 SER A O 1
ATOM 720 N N . SER A 1 89 ? 5.061 -10.386 26.989 1.00 77.50 89 SER A N 1
ATOM 721 C CA . SER A 1 89 ? 5.968 -9.299 26.607 1.00 77.50 89 SER A CA 1
ATOM 722 C C . SER A 1 89 ? 5.926 -8.976 25.110 1.00 77.50 89 SER A C 1
ATOM 724 O O . SER A 1 89 ? 6.032 -7.807 24.751 1.00 77.50 89 SER A O 1
ATOM 726 N N . LEU A 1 90 ? 5.751 -9.970 24.237 1.00 77.38 90 LEU A N 1
ATOM 727 C CA . LEU A 1 90 ? 5.723 -9.761 22.785 1.00 77.38 90 LEU A CA 1
ATOM 728 C C . LEU A 1 90 ? 4.359 -9.295 22.261 1.00 77.38 90 LEU A C 1
ATOM 730 O O . LEU A 1 90 ? 4.317 -8.568 21.273 1.00 77.38 90 LEU A O 1
ATOM 734 N N . PHE A 1 91 ? 3.260 -9.722 22.893 1.00 79.50 91 PHE A N 1
ATOM 735 C CA . PHE A 1 91 ? 1.907 -9.527 22.350 1.00 79.50 91 PHE A CA 1
ATOM 736 C C . PHE A 1 91 ? 0.943 -8.765 23.264 1.00 79.50 91 PHE A C 1
ATOM 738 O O . PHE A 1 91 ? -0.096 -8.315 22.788 1.00 79.50 91 PHE A O 1
ATOM 745 N N . LEU A 1 92 ? 1.243 -8.646 24.560 1.00 70.44 92 LEU A N 1
ATOM 746 C CA . LEU A 1 92 ? 0.411 -7.937 25.540 1.00 70.44 92 LEU A CA 1
ATOM 747 C C . LEU A 1 92 ? 1.158 -6.805 26.253 1.00 70.44 92 LEU A C 1
ATOM 749 O O . LEU A 1 92 ? 0.576 -6.164 27.127 1.00 70.44 92 LEU A O 1
ATOM 753 N N . SER A 1 93 ? 2.426 -6.547 25.916 1.00 64.94 93 SER A N 1
ATOM 754 C CA . SER A 1 93 ? 3.079 -5.346 26.413 1.00 64.94 93 SER A CA 1
ATOM 755 C C . SER A 1 93 ? 2.381 -4.145 25.792 1.00 64.94 93 SER A C 1
ATOM 757 O O . SER A 1 93 ? 2.107 -4.121 24.590 1.00 64.94 93 SER A O 1
ATOM 759 N N . GLU A 1 94 ? 2.062 -3.155 26.622 1.00 64.19 94 GLU A N 1
ATOM 760 C CA . GLU A 1 94 ? 1.688 -1.831 26.144 1.00 64.19 94 GLU A CA 1
ATOM 761 C C . GLU A 1 94 ? 2.903 -1.275 25.397 1.00 64.19 94 GLU A C 1
ATOM 763 O O . GLU A 1 94 ? 3.815 -0.677 25.970 1.00 64.19 94 GLU A O 1
ATOM 768 N N . THR A 1 95 ? 2.978 -1.559 24.097 1.00 60.22 95 THR A N 1
ATOM 769 C CA . THR A 1 95 ? 3.911 -0.882 23.210 1.00 60.22 95 THR A CA 1
ATOM 770 C C . THR A 1 95 ? 3.619 0.598 23.335 1.00 60.22 95 THR A C 1
ATOM 772 O O . THR A 1 95 ? 2.464 0.991 23.172 1.00 60.22 95 THR A O 1
ATOM 775 N N . SER A 1 96 ? 4.667 1.363 23.653 1.00 60.38 96 SER A N 1
ATOM 776 C CA . SER A 1 96 ? 4.673 2.818 23.802 1.00 60.38 96 SER A CA 1
ATOM 777 C C . SER A 1 96 ? 3.604 3.492 22.936 1.00 60.38 96 SER A C 1
ATOM 779 O O . SER A 1 96 ? 3.431 3.149 21.764 1.00 60.38 96 SER A O 1
ATOM 781 N N . ASP A 1 97 ? 2.894 4.463 23.519 1.00 60.91 97 ASP A N 1
ATOM 782 C CA . ASP A 1 97 ? 1.765 5.172 22.899 1.00 60.91 97 ASP A CA 1
ATOM 783 C C . ASP A 1 97 ? 2.048 5.668 21.469 1.00 60.91 97 ASP A C 1
ATOM 785 O O . ASP A 1 97 ? 1.115 5.879 20.696 1.00 60.91 97 ASP A O 1
ATOM 789 N N . ASN A 1 98 ? 3.327 5.796 21.097 1.00 62.91 98 ASN A N 1
ATOM 790 C CA . ASN A 1 98 ? 3.839 6.167 19.782 1.00 62.91 98 ASN A CA 1
ATOM 791 C C . ASN A 1 98 ? 3.502 5.200 18.625 1.00 62.91 98 ASN A C 1
ATOM 793 O O . ASN A 1 98 ? 3.523 5.639 17.477 1.00 62.91 98 ASN A O 1
ATOM 797 N N . ASN A 1 99 ? 3.174 3.929 18.881 1.00 65.38 99 ASN A N 1
ATOM 798 C CA . ASN A 1 99 ? 2.800 2.958 17.837 1.00 65.38 99 ASN A CA 1
ATOM 799 C C . ASN A 1 99 ? 1.285 2.797 17.663 1.00 65.38 99 ASN A C 1
ATOM 801 O O . ASN A 1 99 ? 0.829 2.014 16.828 1.00 65.38 99 ASN A O 1
ATOM 805 N N . THR A 1 100 ? 0.486 3.544 18.422 1.00 76.62 100 THR A N 1
ATOM 806 C CA . THR A 1 100 ? -0.962 3.560 18.225 1.00 76.62 100 THR A CA 1
ATOM 807 C C . THR A 1 100 ? -1.322 4.332 16.955 1.00 76.62 100 THR A C 1
ATOM 809 O O . THR A 1 100 ? -0.679 5.324 16.603 1.00 76.62 100 THR A O 1
ATOM 812 N N . ILE A 1 101 ? -2.402 3.919 16.282 1.00 77.56 101 ILE A N 1
ATOM 813 C CA . ILE A 1 101 ? -2.933 4.615 15.095 1.00 77.56 101 ILE A CA 1
ATOM 814 C C . ILE A 1 101 ? -3.176 6.100 15.405 1.00 77.56 101 ILE A C 1
ATOM 816 O O . ILE A 1 101 ? -2.890 6.958 14.577 1.00 77.56 101 ILE A O 1
ATOM 820 N N . LYS A 1 102 ? -3.624 6.417 16.628 1.00 79.75 102 LYS A N 1
ATOM 821 C CA . LYS A 1 102 ? -3.815 7.792 17.104 1.00 79.75 102 LYS A CA 1
ATOM 822 C C . LYS A 1 102 ? -2.506 8.587 17.128 1.00 79.75 102 LYS A C 1
ATOM 824 O O . LYS A 1 102 ? -2.478 9.704 16.621 1.00 79.75 102 LYS A O 1
ATOM 829 N N . ALA A 1 103 ? -1.435 8.038 17.702 1.00 80.31 103 ALA A N 1
ATOM 830 C CA . ALA A 1 103 ? -0.153 8.737 17.759 1.00 80.31 103 ALA A CA 1
ATOM 831 C C . ALA A 1 103 ? 0.478 8.895 16.376 1.00 80.31 103 ALA A C 1
ATOM 833 O O . ALA A 1 103 ? 0.963 9.978 16.064 1.00 80.31 103 ALA A O 1
ATOM 834 N N . LYS A 1 104 ? 0.390 7.875 15.515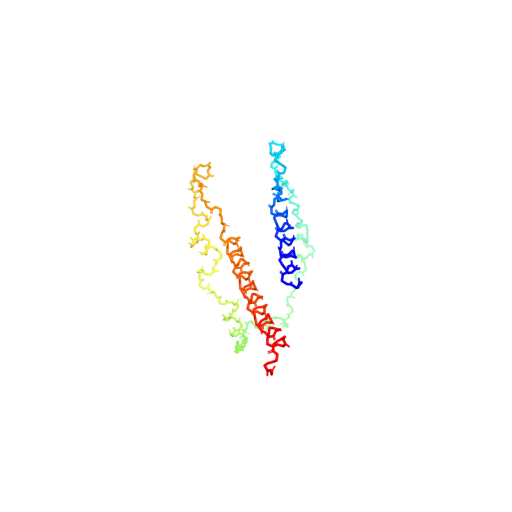 1.00 80.62 104 LYS A N 1
ATOM 835 C CA . LYS A 1 104 ? 0.860 7.960 14.125 1.00 80.62 104 LYS A CA 1
ATOM 836 C C . LYS A 1 104 ? 0.065 8.956 13.290 1.00 80.62 104 LYS A C 1
ATOM 838 O O . LYS A 1 104 ? 0.649 9.699 12.511 1.00 80.62 104 LYS A O 1
ATOM 843 N N . ALA A 1 105 ? -1.245 9.033 13.486 1.00 83.62 105 ALA A N 1
ATOM 844 C CA . ALA A 1 105 ? -2.078 10.010 12.800 1.00 83.62 105 ALA A CA 1
ATOM 845 C C . ALA A 1 105 ? -1.808 11.455 13.252 1.00 83.62 105 ALA A C 1
ATOM 847 O O . ALA A 1 105 ? -1.900 12.371 12.438 1.00 83.62 105 ALA A O 1
ATOM 848 N N . LEU A 1 106 ? -1.455 11.658 14.526 1.00 81.38 106 LEU A N 1
ATOM 849 C CA . LEU A 1 106 ? -1.012 12.955 15.047 1.00 81.38 106 LEU A CA 1
ATOM 850 C C . LEU A 1 106 ? 0.399 13.319 14.565 1.00 81.38 106 LEU A C 1
ATOM 852 O O . LEU A 1 106 ? 0.613 14.456 14.158 1.00 81.38 106 LEU A O 1
ATOM 856 N N . GLU A 1 107 ? 1.337 12.365 14.569 1.00 81.19 107 GLU A N 1
ATOM 857 C CA . GLU A 1 107 ? 2.700 12.526 14.035 1.00 81.19 107 GLU A CA 1
ATOM 858 C C . GLU A 1 107 ? 2.665 12.951 12.561 1.00 81.19 107 GLU A C 1
ATOM 860 O O . GLU A 1 107 ? 3.373 13.870 12.158 1.00 81.19 107 GLU A O 1
ATOM 865 N N . LEU A 1 108 ? 1.783 12.327 11.778 1.00 85.56 108 LEU A N 1
ATOM 866 C CA . LEU A 1 108 ? 1.579 12.613 10.359 1.00 85.56 108 LEU A CA 1
ATOM 867 C C . LEU A 1 108 ? 0.573 13.747 10.094 1.00 85.56 108 LEU A C 1
ATOM 869 O O . LEU A 1 108 ? 0.248 13.997 8.938 1.00 85.56 108 LEU A O 1
ATOM 873 N N . GLN A 1 109 ? 0.064 14.414 11.137 1.00 80.12 109 GLN A N 1
ATOM 874 C CA . GLN A 1 109 ? -0.870 15.549 11.042 1.00 80.12 109 GLN A CA 1
ATOM 875 C C . GLN A 1 109 ? -2.113 15.291 10.169 1.00 80.12 109 GLN A C 1
ATOM 877 O O . GLN A 1 109 ? -2.718 16.218 9.635 1.00 80.12 109 GLN A O 1
ATOM 882 N N . LEU A 1 110 ? -2.546 14.032 10.061 1.00 80.62 110 LEU A N 1
ATOM 883 C CA . LEU A 1 110 ? -3.601 13.616 9.126 1.00 80.62 110 LEU A CA 1
ATOM 884 C C . LEU A 1 110 ? -4.975 14.210 9.465 1.00 80.62 110 LEU A C 1
ATOM 886 O O . LEU A 1 110 ? -5.846 14.282 8.605 1.00 80.62 110 LEU A O 1
ATOM 890 N N . PHE A 1 111 ? -5.173 14.630 10.719 1.00 79.31 111 PHE A N 1
ATOM 891 C CA . PHE A 1 111 ? -6.470 15.089 11.230 1.00 79.31 111 PHE A CA 1
ATOM 892 C C . PHE A 1 111 ? -6.384 16.348 12.103 1.00 79.31 111 PHE A C 1
ATOM 894 O O . PHE A 1 111 ? -7.356 16.713 12.759 1.00 79.31 111 PHE A O 1
ATOM 901 N N . THR A 1 112 ? -5.230 17.019 12.156 1.00 67.44 112 THR A N 1
ATOM 902 C CA . THR A 1 112 ? -5.036 18.214 12.999 1.00 67.44 112 THR A CA 1
ATOM 903 C C . THR A 1 112 ? -5.577 19.496 12.370 1.00 67.44 112 THR A C 1
ATOM 905 O O . THR A 1 112 ? -5.608 20.530 13.035 1.00 67.44 112 THR A O 1
ATOM 908 N N . ASN A 1 113 ? -6.032 19.455 11.115 1.00 62.44 113 ASN A N 1
ATOM 909 C CA . ASN A 1 113 ? -6.633 20.611 10.460 1.00 62.44 113 ASN A CA 1
ATOM 910 C C . ASN A 1 113 ? -8.146 20.672 10.728 1.00 62.44 113 ASN A C 1
ATOM 912 O O . ASN A 1 113 ? -8.965 20.261 9.910 1.00 62.44 113 ASN A O 1
ATOM 916 N N . VAL A 1 114 ? -8.512 21.188 11.904 1.00 61.31 114 VAL A N 1
ATOM 917 C CA . VAL A 1 114 ? -9.853 21.734 12.154 1.00 61.31 114 VAL A CA 1
ATOM 918 C C . VAL A 1 114 ? -9.807 23.208 11.768 1.00 61.31 114 VAL A C 1
ATOM 920 O O . VAL A 1 114 ? -9.577 24.086 12.596 1.00 61.31 114 VAL A O 1
ATOM 923 N N . GLY A 1 115 ? -9.954 23.478 10.477 1.00 49.28 115 GLY A N 1
ATOM 924 C CA . GLY A 1 115 ? -9.997 24.831 9.948 1.00 49.28 115 GLY A CA 1
ATOM 925 C C . GLY A 1 115 ? -10.654 24.839 8.579 1.00 49.28 115 GLY A C 1
ATOM 926 O O . GLY A 1 115 ? -10.195 24.162 7.666 1.00 49.28 115 GLY A O 1
ATOM 927 N N . GLU A 1 116 ? -11.739 25.603 8.460 1.00 51.78 116 GLU A N 1
ATOM 928 C CA . GLU A 1 116 ? -12.594 25.856 7.289 1.00 51.78 116 GLU A CA 1
ATOM 929 C C . GLU A 1 116 ? -11.854 26.412 6.046 1.00 51.78 116 GLU A C 1
ATOM 931 O O . GLU A 1 116 ? -12.210 27.450 5.490 1.00 51.78 116 GLU A O 1
ATOM 936 N N . LYS A 1 117 ? -10.802 25.743 5.573 1.00 46.41 117 LYS A N 1
ATOM 937 C CA . LYS A 1 117 ? -10.030 26.145 4.389 1.00 46.41 117 LYS A CA 1
ATOM 938 C C . LYS A 1 117 ? -9.649 25.004 3.448 1.00 46.41 117 LYS A C 1
ATOM 940 O O . LYS A 1 117 ? -8.884 25.225 2.521 1.00 46.41 117 LYS A O 1
ATOM 945 N N . ALA A 1 118 ? -10.239 23.821 3.591 1.00 46.12 118 ALA A N 1
ATOM 946 C CA . ALA A 1 118 ? -9.990 22.696 2.684 1.00 46.12 118 ALA A CA 1
ATOM 947 C C . ALA A 1 118 ? -10.820 22.738 1.378 1.00 46.12 118 ALA A C 1
ATOM 949 O O . ALA A 1 118 ? -11.160 21.692 0.837 1.00 46.12 118 ALA A O 1
ATOM 950 N N . LEU A 1 119 ? -11.190 23.925 0.878 1.00 50.03 119 LEU A N 1
ATOM 951 C CA . LEU A 1 119 ? -11.860 24.056 -0.429 1.00 50.03 119 LEU A CA 1
ATOM 952 C C . LEU A 1 119 ? -11.167 25.006 -1.408 1.00 50.03 119 LEU A C 1
ATOM 954 O O . LEU A 1 119 ? -11.558 25.045 -2.566 1.00 50.03 119 LEU A O 1
ATOM 958 N N . ASN A 1 120 ? -10.136 25.748 -0.999 1.00 47.38 120 ASN A N 1
ATOM 959 C CA . ASN A 1 120 ? -9.361 26.583 -1.916 1.00 47.38 120 ASN A CA 1
ATOM 960 C C . ASN A 1 120 ? -7.921 26.687 -1.399 1.00 47.38 120 ASN A C 1
ATOM 962 O O . ASN A 1 120 ? -7.723 27.176 -0.291 1.00 47.38 120 ASN A O 1
ATOM 966 N N . LEU A 1 121 ? -6.954 26.286 -2.229 1.00 48.22 121 LEU A N 1
ATOM 967 C CA . LEU A 1 121 ? -5.505 26.175 -1.982 1.00 48.22 121 LEU A CA 1
ATOM 968 C C . LEU A 1 121 ? -5.052 24.868 -1.320 1.00 48.22 121 LEU A C 1
ATOM 970 O O . LEU A 1 121 ? -4.650 24.833 -0.163 1.00 48.22 121 LEU A O 1
ATOM 974 N N . ALA A 1 122 ? -5.019 23.826 -2.142 1.00 39.78 122 ALA A N 1
ATOM 975 C CA . ALA A 1 122 ? -3.817 23.023 -2.311 1.00 39.78 122 ALA A CA 1
ATOM 976 C C . ALA A 1 122 ? -3.874 22.427 -3.725 1.00 39.78 122 ALA A C 1
ATOM 978 O O . ALA A 1 122 ? -4.328 21.306 -3.933 1.00 39.78 122 ALA A O 1
ATOM 979 N N . GLU A 1 123 ? -3.426 23.199 -4.718 1.00 47.62 123 GLU A N 1
ATOM 980 C CA . GLU A 1 123 ? -2.618 22.589 -5.776 1.00 47.62 123 GLU A CA 1
ATOM 981 C C . GLU A 1 123 ? -1.338 22.094 -5.082 1.00 47.62 123 GLU A C 1
ATOM 983 O O . GLU A 1 123 ? -0.311 22.762 -5.087 1.00 47.62 123 GLU A O 1
ATOM 988 N N . GLU A 1 124 ? -1.439 20.985 -4.355 1.00 37.69 124 GLU A N 1
ATOM 989 C CA . GLU A 1 124 ? -0.287 20.232 -3.886 1.00 37.69 124 GLU A CA 1
ATOM 990 C C . GLU A 1 124 ? -0.241 18.980 -4.736 1.00 37.69 124 GLU A C 1
ATOM 992 O O . GLU A 1 124 ? -1.062 18.074 -4.587 1.00 37.69 124 GLU A O 1
ATOM 997 N N . ASP A 1 125 ? 0.694 19.027 -5.685 1.00 42.91 125 ASP A N 1
ATOM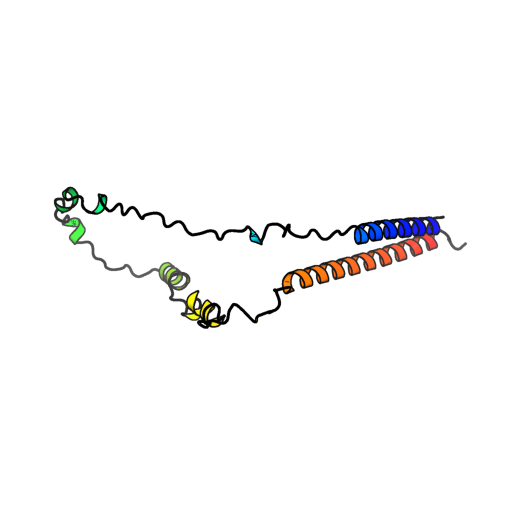 998 C CA . ASP A 1 125 ? 1.545 17.918 -6.090 1.00 42.91 125 ASP A CA 1
ATOM 999 C C . ASP A 1 125 ? 0.933 16.553 -5.800 1.00 42.91 125 ASP A C 1
ATOM 1001 O O . ASP A 1 125 ? 1.287 15.845 -4.851 1.00 42.91 125 ASP A O 1
ATOM 1005 N N . GLU A 1 126 ? 0.004 16.186 -6.683 1.00 40.25 126 GLU A N 1
ATOM 1006 C CA . GLU A 1 126 ? -0.447 14.819 -6.820 1.00 40.25 126 GLU A CA 1
ATOM 1007 C C . GLU A 1 126 ? 0.804 13.943 -6.866 1.00 40.25 126 GLU A C 1
ATOM 1009 O O . GLU A 1 126 ? 1.737 14.206 -7.631 1.00 40.25 126 GLU A O 1
ATOM 1014 N N . SER A 1 127 ? 0.852 12.946 -5.987 1.00 46.47 127 SER A N 1
ATOM 1015 C CA . SER A 1 127 ? 1.962 12.023 -5.809 1.00 46.47 127 SER A CA 1
ATOM 1016 C C . SER A 1 127 ? 2.327 11.329 -7.128 1.00 46.47 127 SER A C 1
ATOM 1018 O O . SER A 1 127 ? 1.957 10.187 -7.390 1.00 46.47 127 SER A O 1
ATOM 1020 N N . SER A 1 128 ? 3.108 12.012 -7.960 1.00 48.09 128 SER A N 1
ATOM 1021 C CA . SER A 1 128 ? 3.641 11.544 -9.239 1.00 48.09 128 SER A CA 1
ATOM 1022 C C . SER A 1 128 ? 4.924 10.720 -9.032 1.00 48.09 128 SER A C 1
ATOM 1024 O O . SER A 1 128 ? 5.585 10.277 -9.972 1.00 48.09 128 SER A O 1
ATOM 1026 N N . SER A 1 129 ? 5.280 10.460 -7.769 1.00 52.69 129 SER A N 1
ATOM 1027 C CA . SER A 1 129 ? 6.525 9.807 -7.366 1.00 52.69 129 SER A CA 1
ATOM 1028 C C . SER A 1 129 ? 6.594 8.319 -7.728 1.00 52.69 129 SER A C 1
ATOM 1030 O O . SER A 1 129 ? 7.694 7.807 -7.937 1.00 52.69 129 SER A O 1
ATOM 1032 N N . SER A 1 130 ? 5.460 7.622 -7.882 1.00 56.41 130 SER A N 1
ATOM 1033 C CA . SER A 1 130 ? 5.470 6.188 -8.230 1.00 56.41 130 SER A CA 1
ATOM 1034 C C . SER A 1 130 ? 5.633 5.918 -9.732 1.00 56.41 130 SER A C 1
ATOM 1036 O O . SER A 1 130 ? 6.331 4.978 -10.113 1.00 56.41 130 SER A O 1
ATOM 1038 N N . ASN A 1 131 ? 5.070 6.760 -10.606 1.00 60.78 131 ASN A N 1
ATOM 1039 C CA . ASN A 1 131 ? 5.114 6.529 -12.058 1.00 60.78 131 ASN A CA 1
ATOM 1040 C C . ASN A 1 131 ? 6.419 7.018 -12.703 1.00 60.78 131 ASN A C 1
ATOM 1042 O O . ASN A 1 131 ? 6.936 6.369 -13.616 1.00 60.78 131 ASN A O 1
ATOM 1046 N N . LEU A 1 132 ? 6.998 8.118 -12.206 1.00 64.44 132 LEU A N 1
ATOM 1047 C CA . LEU A 1 132 ? 8.294 8.620 -12.675 1.00 64.44 132 LEU A CA 1
ATOM 1048 C C . LEU A 1 132 ? 9.431 7.638 -12.358 1.00 64.44 132 LEU A C 1
ATOM 1050 O O . LEU A 1 132 ? 10.252 7.359 -13.230 1.00 64.44 132 LEU A O 1
ATOM 1054 N N . SER A 1 133 ? 9.442 7.052 -11.155 1.00 74.06 133 SER A N 1
ATOM 1055 C CA . SER A 1 133 ? 10.471 6.086 -10.743 1.00 74.06 133 SER A CA 1
ATOM 1056 C C . SER A 1 133 ? 10.462 4.819 -11.611 1.00 74.06 133 SER A C 1
ATOM 1058 O O . SER A 1 133 ? 11.505 4.406 -12.125 1.00 74.06 133 SER A O 1
ATOM 1060 N N . LEU A 1 134 ? 9.277 4.254 -11.874 1.00 81.50 134 LEU A N 1
ATOM 1061 C CA . LEU A 1 134 ? 9.120 3.097 -12.761 1.00 81.50 134 LEU A CA 1
ATOM 1062 C C . LEU A 1 134 ? 9.481 3.421 -14.215 1.00 81.50 134 LEU A C 1
ATOM 1064 O O . LEU A 1 134 ? 10.179 2.643 -14.863 1.00 81.50 134 LEU A O 1
ATOM 1068 N N . THR A 1 135 ? 9.067 4.583 -14.723 1.00 83.62 135 THR A N 1
ATOM 1069 C CA . THR A 1 135 ? 9.361 5.002 -16.103 1.00 83.62 135 THR A CA 1
ATOM 1070 C C . THR A 1 135 ? 10.862 5.190 -16.329 1.00 83.62 135 THR A C 1
ATOM 1072 O O . THR A 1 135 ? 11.395 4.735 -17.342 1.00 83.62 135 THR A O 1
ATOM 1075 N N . ILE A 1 136 ? 11.571 5.796 -15.371 1.00 89.69 136 ILE A N 1
ATOM 1076 C CA . ILE A 1 136 ? 13.031 5.968 -15.423 1.00 89.69 136 ILE A CA 1
ATOM 1077 C C . ILE A 1 136 ? 13.736 4.608 -15.391 1.00 89.69 136 ILE A C 1
ATOM 1079 O O . ILE A 1 136 ? 14.664 4.382 -16.168 1.00 89.69 136 ILE A O 1
ATOM 1083 N N . PHE A 1 137 ? 13.278 3.681 -14.546 1.00 90.94 137 PHE A N 1
ATOM 1084 C CA . PHE A 1 137 ? 13.836 2.332 -14.476 1.00 90.94 137 PHE A CA 1
ATOM 1085 C C . PHE A 1 137 ? 13.655 1.556 -15.790 1.00 90.94 137 PHE A C 1
ATOM 1087 O O . PHE A 1 137 ? 14.602 0.941 -16.281 1.00 90.94 137 PHE A O 1
ATOM 1094 N N . ILE A 1 138 ? 12.469 1.637 -16.404 1.00 91.44 138 ILE A N 1
ATOM 1095 C CA . ILE A 1 138 ? 12.174 1.003 -17.697 1.00 91.44 138 ILE A CA 1
ATOM 1096 C C . ILE A 1 138 ? 13.088 1.565 -18.792 1.00 91.44 138 ILE A C 1
ATOM 1098 O O . ILE A 1 138 ? 13.708 0.797 -19.528 1.00 91.44 138 ILE A O 1
ATOM 1102 N N . TRP A 1 139 ? 13.235 2.889 -18.878 1.00 92.56 139 TRP A N 1
ATOM 1103 C CA . TRP A 1 139 ? 14.112 3.515 -19.871 1.00 92.56 139 TRP A CA 1
ATOM 1104 C C . TRP A 1 139 ? 15.593 3.199 -19.648 1.00 92.56 139 TRP A C 1
ATOM 1106 O O . TRP A 1 139 ? 16.319 2.967 -20.618 1.00 92.56 139 TRP A O 1
ATOM 1116 N N . ALA A 1 140 ? 16.039 3.118 -18.393 1.00 92.94 140 ALA A N 1
ATOM 1117 C CA . ALA A 1 140 ? 17.394 2.691 -18.062 1.00 92.94 140 ALA A CA 1
ATOM 1118 C C . ALA A 1 140 ? 17.652 1.241 -18.507 1.00 92.94 140 ALA A C 1
ATOM 1120 O O . ALA A 1 140 ? 18.669 0.965 -19.145 1.00 92.94 140 ALA A O 1
ATOM 1121 N N . LEU A 1 141 ? 16.709 0.328 -18.248 1.00 94.00 141 LEU A N 1
ATOM 1122 C CA . LEU A 1 141 ? 16.802 -1.073 -18.667 1.00 94.00 141 LEU A CA 1
ATOM 1123 C C . LEU A 1 141 ? 16.862 -1.201 -20.196 1.00 94.00 141 LEU A C 1
ATOM 1125 O O . LEU A 1 141 ? 17.726 -1.900 -20.726 1.00 94.00 141 LEU A O 1
ATOM 1129 N N . VAL A 1 142 ? 15.988 -0.484 -20.911 1.00 94.69 142 VAL A N 1
ATOM 1130 C CA . VAL A 1 142 ? 15.975 -0.452 -22.382 1.00 94.69 142 VAL A CA 1
ATOM 1131 C C . VAL A 1 142 ? 17.307 0.067 -22.928 1.00 94.69 142 VAL A C 1
ATOM 1133 O O . VAL A 1 142 ? 17.859 -0.530 -23.853 1.00 94.69 142 VAL A O 1
ATOM 1136 N N . GLY A 1 143 ? 17.865 1.126 -22.333 1.00 93.88 143 GLY A N 1
ATOM 1137 C CA . GLY A 1 143 ? 19.172 1.665 -22.711 1.00 93.88 143 GLY A CA 1
ATOM 1138 C C . GLY A 1 143 ? 20.300 0.640 -22.566 1.00 93.88 143 GLY A C 1
ATOM 1139 O O . GLY A 1 143 ? 21.085 0.448 -23.498 1.00 93.88 143 GLY A O 1
ATOM 1140 N N . VAL A 1 144 ? 20.344 -0.074 -21.438 1.00 95.06 144 VAL A N 1
ATOM 1141 C CA . VAL A 1 144 ? 21.346 -1.122 -21.180 1.00 95.06 144 VAL A CA 1
ATOM 1142 C C . VAL A 1 144 ? 21.191 -2.290 -22.156 1.00 95.06 144 VAL A C 1
ATOM 1144 O O . VAL A 1 144 ? 22.176 -2.718 -22.760 1.00 95.06 144 VAL A O 1
ATOM 1147 N N . CYS A 1 145 ? 19.969 -2.780 -22.376 1.00 93.00 145 CYS A N 1
ATOM 1148 C CA . CYS A 1 145 ? 19.706 -3.849 -23.342 1.00 93.00 145 CYS A CA 1
ATOM 1149 C C . CYS A 1 145 ? 20.118 -3.454 -24.767 1.00 93.00 145 CYS A C 1
ATOM 1151 O O . CYS A 1 145 ? 20.715 -4.260 -25.483 1.00 93.00 145 CYS A O 1
ATOM 1153 N N . SER A 1 146 ? 19.849 -2.211 -25.169 1.00 92.44 146 SER A N 1
ATOM 1154 C CA . SER A 1 146 ? 20.211 -1.701 -26.493 1.00 92.44 146 SER A CA 1
ATOM 1155 C C . SER A 1 146 ? 21.734 -1.599 -26.670 1.00 92.44 146 SER A C 1
ATOM 1157 O O . SER A 1 146 ? 22.272 -2.048 -27.683 1.00 92.44 146 SER A O 1
ATOM 1159 N N . LEU A 1 147 ? 22.460 -1.118 -25.652 1.00 93.88 147 LEU A N 1
ATOM 1160 C CA . LEU A 1 147 ? 23.929 -1.095 -25.647 1.00 93.88 147 LEU A CA 1
ATOM 1161 C C . LEU A 1 147 ? 24.536 -2.497 -25.768 1.00 93.88 147 LEU A C 1
ATOM 1163 O O . LEU A 1 147 ? 25.446 -2.704 -26.572 1.00 93.88 147 LEU A O 1
ATOM 1167 N N . LEU A 1 148 ? 24.020 -3.471 -25.014 1.00 92.44 148 LEU A N 1
ATOM 1168 C CA . LEU A 1 148 ? 24.495 -4.855 -25.083 1.00 92.44 148 LEU A CA 1
ATOM 1169 C C . LEU A 1 148 ? 24.273 -5.464 -26.472 1.00 92.44 148 LEU A C 1
ATOM 1171 O O . LEU A 1 148 ? 25.178 -6.103 -27.008 1.00 92.44 148 LEU A O 1
ATOM 1175 N N . LEU A 1 149 ? 23.114 -5.220 -27.091 1.00 91.56 149 LEU A N 1
ATOM 1176 C CA . LEU A 1 149 ? 22.850 -5.674 -28.458 1.00 91.56 149 LEU A CA 1
ATOM 1177 C C . LEU A 1 149 ? 23.826 -5.066 -29.467 1.00 91.56 149 LEU A C 1
ATOM 1179 O O . LEU A 1 149 ? 24.331 -5.787 -30.326 1.00 91.56 149 LEU A O 1
ATOM 1183 N N . ILE A 1 150 ? 24.143 -3.775 -29.351 1.00 91.38 150 ILE A N 1
ATOM 1184 C CA . ILE A 1 150 ? 25.116 -3.114 -30.233 1.00 91.38 150 ILE A CA 1
ATOM 1185 C C . ILE A 1 150 ? 26.499 -3.760 -30.095 1.00 91.38 150 ILE A C 1
ATOM 1187 O O . ILE A 1 150 ? 27.137 -4.051 -31.107 1.00 91.38 150 ILE A O 1
ATOM 1191 N N . VAL A 1 151 ? 26.951 -4.040 -28.868 1.00 92.19 151 VAL A N 1
ATOM 1192 C CA . VAL A 1 151 ? 28.240 -4.710 -28.625 1.00 92.19 151 VAL A CA 1
ATOM 1193 C C . VAL A 1 151 ? 28.255 -6.109 -29.240 1.00 92.19 151 VAL A C 1
ATOM 1195 O O . VAL A 1 151 ? 29.202 -6.454 -29.947 1.00 92.19 151 VAL A O 1
ATOM 1198 N N . VAL A 1 152 ? 27.200 -6.901 -29.037 1.00 90.81 152 VAL A N 1
ATOM 1199 C CA . VAL A 1 152 ? 27.086 -8.248 -29.619 1.00 90.81 152 VAL A CA 1
ATOM 1200 C C . VAL A 1 152 ? 27.114 -8.190 -31.146 1.00 90.81 152 VAL A C 1
ATOM 1202 O O . VAL A 1 152 ? 27.854 -8.948 -31.774 1.00 90.81 152 VAL A O 1
ATOM 1205 N N . LEU A 1 153 ? 26.372 -7.265 -31.757 1.00 89.00 153 LEU A N 1
ATOM 1206 C CA . LEU A 1 153 ? 26.366 -7.078 -33.209 1.00 89.00 153 LEU A CA 1
ATOM 1207 C C . LEU A 1 153 ? 27.725 -6.612 -33.739 1.00 89.00 153 LEU A C 1
ATOM 1209 O O . LEU A 1 153 ? 28.144 -7.057 -34.807 1.00 89.00 153 LEU A O 1
ATOM 1213 N N . PHE A 1 154 ? 28.443 -5.765 -33.001 1.00 88.62 154 PHE A N 1
ATOM 1214 C CA . PHE A 1 154 ? 29.779 -5.311 -33.377 1.00 88.62 154 PHE A CA 1
ATOM 1215 C C . PHE A 1 154 ? 30.814 -6.443 -33.301 1.00 88.62 154 PHE A C 1
ATOM 1217 O O . PHE A 1 154 ? 31.592 -6.649 -34.237 1.00 88.62 154 PHE A O 1
ATOM 1224 N N . VAL A 1 155 ? 30.801 -7.234 -32.227 1.00 87.25 155 VAL A N 1
ATOM 1225 C CA . VAL A 1 155 ? 31.678 -8.407 -32.073 1.00 87.25 155 VAL A CA 1
ATOM 1226 C C . VAL A 1 155 ? 31.360 -9.461 -33.134 1.00 87.25 155 VAL A C 1
ATOM 1228 O O . VAL A 1 155 ? 32.265 -10.008 -33.764 1.00 87.25 155 VAL A O 1
ATOM 1231 N N . TRP A 1 156 ? 30.082 -9.707 -33.413 1.00 82.12 156 TRP A N 1
ATOM 1232 C CA . TRP A 1 156 ? 29.688 -10.631 -34.471 1.00 82.12 156 TRP A CA 1
ATOM 1233 C C . TRP A 1 156 ? 30.093 -10.102 -35.858 1.00 82.12 156 TRP A C 1
ATOM 1235 O O . TRP A 1 156 ? 30.701 -10.826 -36.647 1.00 82.12 156 TRP A O 1
ATOM 1245 N N . GLY A 1 157 ? 29.854 -8.826 -36.156 1.00 80.00 157 GLY A N 1
ATOM 1246 C CA . GLY A 1 157 ? 30.253 -8.207 -37.421 1.00 80.00 157 GLY A CA 1
ATOM 1247 C C . GLY A 1 157 ? 31.766 -8.257 -37.660 1.00 80.00 157 GLY A C 1
ATOM 1248 O O . GLY A 1 157 ? 32.213 -8.601 -38.755 1.00 80.00 157 GLY A O 1
ATOM 1249 N N . THR A 1 158 ? 32.571 -7.991 -36.629 1.00 73.88 158 THR A N 1
ATOM 1250 C CA . THR A 1 158 ? 34.038 -8.091 -36.714 1.00 73.88 158 THR A CA 1
ATOM 1251 C C . THR A 1 158 ? 34.522 -9.541 -36.830 1.00 73.88 158 THR A C 1
ATOM 1253 O O . THR A 1 158 ? 35.468 -9.804 -37.575 1.00 73.88 158 THR A O 1
ATOM 1256 N N . SER A 1 159 ? 33.841 -10.495 -36.188 1.00 73.75 159 SER A N 1
ATOM 1257 C CA . SER A 1 159 ? 34.099 -11.935 -36.329 1.00 73.75 159 SER A CA 1
ATOM 1258 C C . SER A 1 159 ? 33.841 -12.435 -37.759 1.00 73.75 159 SER A C 1
ATOM 1260 O O . SER A 1 159 ? 34.692 -13.093 -38.358 1.00 73.75 159 SER A O 1
ATOM 1262 N N . GLN A 1 160 ? 32.730 -12.024 -38.378 1.00 69.88 160 GLN A N 1
ATOM 1263 C CA . GLN A 1 160 ? 32.414 -12.377 -39.771 1.00 69.88 160 GLN A CA 1
ATOM 1264 C C . GLN A 1 160 ? 33.379 -11.735 -40.778 1.00 69.88 160 GLN A C 1
ATOM 1266 O O . GLN A 1 160 ? 33.675 -12.324 -41.819 1.00 69.88 160 GLN A O 1
ATOM 1271 N N . ASN A 1 161 ? 33.902 -10.542 -40.477 1.00 64.12 161 ASN A N 1
ATOM 1272 C CA . ASN A 1 161 ? 34.915 -9.893 -41.312 1.00 64.12 161 ASN A CA 1
ATOM 1273 C C . ASN A 1 161 ? 36.268 -10.624 -41.261 1.00 64.12 161 ASN A C 1
ATOM 1275 O O . ASN A 1 161 ? 36.936 -10.716 -42.288 1.00 64.12 161 ASN A O 1
ATOM 1279 N N . LYS A 1 162 ? 36.647 -11.207 -40.113 1.00 60.16 162 LYS A N 1
ATOM 1280 C CA . LYS A 1 162 ? 37.832 -12.080 -40.007 1.00 60.16 162 LYS A CA 1
ATOM 1281 C C . LYS A 1 162 ? 37.654 -13.393 -40.777 1.00 60.16 162 LYS A C 1
ATOM 1283 O O . LYS A 1 162 ? 38.605 -13.861 -41.388 1.00 60.16 162 LYS A O 1
ATOM 1288 N N . ALA A 1 163 ? 36.443 -13.950 -40.810 1.00 59.50 163 ALA A N 1
ATOM 1289 C CA . ALA A 1 163 ? 36.146 -15.169 -41.567 1.00 59.50 163 ALA A CA 1
ATOM 1290 C C . ALA A 1 163 ? 36.142 -14.967 -43.099 1.00 59.50 163 ALA A C 1
ATOM 1292 O O . ALA A 1 163 ? 36.362 -15.922 -43.839 1.00 59.50 163 ALA A O 1
ATOM 1293 N N . LYS A 1 164 ? 35.904 -13.740 -43.590 1.00 55.34 164 LYS A N 1
ATOM 1294 C CA . LYS A 1 164 ? 35.879 -13.421 -45.034 1.00 55.34 164 LYS A CA 1
ATOM 1295 C C . LYS A 1 164 ? 37.221 -13.025 -45.642 1.00 55.34 164 LYS A C 1
ATOM 1297 O O . LYS A 1 164 ? 37.336 -13.080 -46.860 1.00 55.34 164 LYS A O 1
ATOM 1302 N N . ASN A 1 165 ? 38.204 -12.650 -44.829 1.00 55.88 165 ASN A N 1
ATOM 1303 C CA . ASN A 1 165 ? 39.571 -12.386 -45.277 1.00 55.88 165 ASN A CA 1
ATOM 1304 C C . ASN A 1 165 ? 40.544 -13.307 -44.521 1.00 55.88 165 ASN A C 1
ATOM 1306 O O . ASN A 1 165 ? 41.237 -12.852 -43.606 1.00 55.88 165 ASN A O 1
ATOM 1310 N N . PRO A 1 166 ? 40.603 -14.607 -44.862 1.00 52.19 166 PRO A N 1
ATOM 1311 C CA . PRO A 1 166 ? 41.754 -15.407 -44.488 1.00 52.19 166 PRO A CA 1
ATOM 1312 C C . PRO A 1 166 ? 42.949 -14.857 -45.273 1.00 52.19 166 PRO A C 1
ATOM 1314 O O . PRO A 1 166 ? 43.001 -14.965 -46.492 1.00 52.19 166 PRO A O 1
ATOM 1317 N N . GLN A 1 167 ? 43.863 -14.190 -44.571 1.00 54.47 167 GLN A N 1
ATOM 1318 C CA . GLN A 1 167 ? 45.157 -13.792 -45.118 1.00 54.47 167 GLN A CA 1
ATOM 1319 C C . GLN A 1 167 ? 45.902 -15.046 -45.591 1.00 54.47 167 GLN A C 1
ATOM 1321 O O . GLN A 1 167 ? 46.436 -15.782 -44.762 1.00 54.47 167 GLN A O 1
ATOM 1326 N N . PHE A 1 168 ? 45.896 -15.263 -46.905 1.00 42.50 168 PHE A N 1
ATOM 1327 C CA . PHE A 1 168 ? 46.946 -15.883 -47.707 1.00 42.50 168 PHE A CA 1
ATOM 1328 C C . PHE A 1 168 ? 46.968 -15.190 -49.069 1.00 42.50 168 PHE A C 1
ATOM 1330 O O . PHE A 1 168 ? 45.869 -14.979 -49.633 1.00 42.50 168 PHE A O 1
#

Sequence (168 aa):
MQHKQALLVSLLLLIIIGYHLLAVNPVHADTTKIEELVPNDYQENQFKKNNELLHDESLTNKRSNIPEEVKDLTFEREKQSQDDIVKSSLFLSETSDNNTIKAKALELQLFTNVGEKALNLAEEDESSSSNLSLTIFIWALVGVCSLLLIVVLFVWGTSQNKAKNPQF

Secondary structure (DSSP, 8-state):
-HHHHHHHHHHHHHHHHHHHHHT--------TTGGG---------------GGG--HHHHTT-PPPPHHHHT----PPPPPHHHHHHHHHHTS---GGGSHHHHHHHTTTT---SS-TTS-------THHHHHHHHHHHHHHHHHHHHHHHHHHHHHHHHHHHH----

Foldseek 3Di:
DVVVVVVVVVVVVVVVVVVVVVPPDDDDDPPVCVVVDDDDDDDDDDDDPPCVVVPPVVVVVPPDDDPPVCVPDDPPDDDQDPVNVVCCVVPVPPDPPCPDPVNVCVVVVVPVPPDPPVPDDDPDDDCPVPVVVVVVVVVVVVVVVVVVVVVVVVVVVVVVVCVVDPDD

pLDDT: mean 72.27, std 13.4, range [37.69, 95.06]